Protein AF-A0A1W9ZAH0-F1 (afdb_monomer_lite)

Foldseek 3Di:
DDDPPPPVVVVVVVVVVVVVVVVVVVVVVVVVVVVVVVVVVQCVQQVVVCVPPVFGQAFAWAAFAQDPQAWAATGAGHAAYYEWHEIYEGRDEPHATYATYHYHPDYYTYGYYGYHHD

InterPro domains:
  IPR048996 PGRS repeats [PF21526] (59-115)

pLDDT: mean 92.62, std 10.54, range [45.38, 98.44]

Radius of gyration: 23.62 Å; chains: 1; bounding box: 43×59×59 Å

Sequence (118 aa):
MSFVVAVPDVSASAATHLVGLGSSLSAANAGAESANVERALLNAVNAPSVALIGRPMMADGADGATVDGVGQPGGAAGWLYGNGGTGGASTSSGVAGGRGGAAGLIGNGADGNPGKLG

Organism: Mycobacterium angelicum (NCBI:txid470074)

Secondary structure (DSSP, 8-state):
-------HHHHHHHHHHHHHHHHHHHHHHHHHHHHHHHHHHHHHHHHHHHHHHSS-SB-PPPPPPEETTEEPPPPP--SSB-PPPPPPPP-SBTPPPPPPPPP-SBS---PPPP-B--

Structure (mmCIF, N/CA/C/O backbone):
data_AF-A0A1W9ZAH0-F1
#
_entry.id   AF-A0A1W9ZAH0-F1
#
loop_
_atom_site.group_PDB
_atom_site.id
_atom_site.type_symbol
_atom_site.label_atom_id
_atom_site.label_alt_id
_atom_site.label_comp_id
_atom_site.label_asym_id
_atom_site.label_entity_id
_atom_site.label_seq_id
_atom_site.pdbx_PDB_ins_code
_atom_site.Cartn_x
_atom_site.Cartn_y
_atom_site.Cartn_z
_atom_site.occupancy
_atom_site.B_iso_or_equiv
_atom_site.auth_seq_id
_atom_site.auth_comp_id
_atom_site.auth_asym_id
_atom_site.auth_atom_id
_atom_site.pdbx_PDB_model_num
ATOM 1 N N . MET A 1 1 ? 23.358 -41.474 34.611 1.00 45.38 1 MET A N 1
ATOM 2 C CA . MET A 1 1 ? 22.114 -40.893 35.154 1.00 45.38 1 MET A CA 1
ATOM 3 C C . MET A 1 1 ? 22.353 -39.394 35.323 1.00 45.38 1 MET A C 1
ATOM 5 O O . MET A 1 1 ? 22.884 -38.986 36.344 1.00 45.38 1 MET A O 1
ATOM 9 N N . SER A 1 2 ? 22.127 -38.598 34.272 1.00 60.84 2 SER A N 1
ATOM 10 C CA . SER A 1 2 ? 22.295 -37.139 34.341 1.00 60.84 2 SER A CA 1
ATOM 11 C C . SER A 1 2 ? 21.104 -36.569 35.103 1.00 60.84 2 SER A C 1
ATOM 13 O O . SER A 1 2 ? 19.960 -36.776 34.700 1.00 60.84 2 SER A O 1
ATOM 15 N N . PHE A 1 3 ? 21.359 -35.938 36.243 1.00 51.94 3 PHE A N 1
ATOM 16 C CA . PHE A 1 3 ? 20.334 -35.193 36.950 1.00 51.94 3 PHE A CA 1
ATOM 17 C C . PHE A 1 3 ? 20.117 -33.887 36.181 1.00 51.94 3 PHE A C 1
ATOM 19 O O . PHE A 1 3 ? 20.977 -33.012 36.143 1.00 51.94 3 PHE A O 1
ATOM 26 N N . VAL A 1 4 ? 18.964 -33.758 35.532 1.00 51.12 4 VAL A N 1
ATOM 27 C CA . VAL A 1 4 ? 18.474 -32.461 35.068 1.00 51.12 4 VAL A CA 1
ATOM 28 C C . VAL A 1 4 ? 18.063 -31.688 36.320 1.00 51.12 4 VAL A C 1
ATOM 30 O O . VAL A 1 4 ? 16.913 -31.731 36.745 1.00 51.12 4 VAL A O 1
ATOM 33 N N . VAL A 1 5 ? 19.020 -31.022 36.965 1.00 55.78 5 VAL A N 1
ATOM 34 C CA . VAL A 1 5 ? 18.698 -29.917 37.868 1.00 55.78 5 VAL A CA 1
ATOM 35 C C . VAL A 1 5 ? 18.304 -28.772 36.948 1.00 55.78 5 VAL A C 1
ATOM 37 O O . VAL A 1 5 ? 19.158 -28.122 36.349 1.00 55.78 5 VAL A O 1
ATOM 40 N N . ALA A 1 6 ? 17.000 -28.560 36.777 1.00 57.84 6 ALA A N 1
ATOM 41 C CA . ALA A 1 6 ? 16.515 -27.272 36.316 1.00 57.84 6 ALA A CA 1
ATOM 42 C C . ALA A 1 6 ? 16.986 -26.248 37.355 1.00 57.84 6 ALA A C 1
ATOM 44 O O . ALA A 1 6 ? 16.442 -26.184 38.456 1.00 57.84 6 ALA A O 1
ATOM 45 N N . VAL A 1 7 ? 18.065 -25.525 37.048 1.00 64.94 7 VAL A N 1
ATOM 46 C CA . VAL A 1 7 ? 18.531 -24.431 37.898 1.00 64.94 7 VAL A CA 1
ATOM 47 C C . VAL A 1 7 ? 17.367 -23.430 37.971 1.00 64.94 7 VAL A C 1
ATOM 49 O O . VAL A 1 7 ? 16.894 -23.010 36.911 1.00 64.94 7 VAL A O 1
ATOM 52 N N . PRO A 1 8 ? 16.862 -23.075 39.168 1.00 70.38 8 PRO A N 1
ATOM 53 C CA . PRO A 1 8 ? 15.711 -22.180 39.337 1.00 70.38 8 PRO A CA 1
ATOM 54 C C . PRO A 1 8 ? 15.835 -20.852 38.572 1.00 70.38 8 PRO A C 1
ATOM 56 O O . PRO A 1 8 ? 14.840 -20.262 38.162 1.00 70.38 8 PRO A O 1
ATOM 59 N N . ASP A 1 9 ? 17.062 -20.404 38.317 1.00 70.50 9 ASP A N 1
ATOM 60 C CA . ASP A 1 9 ? 17.343 -19.177 37.572 1.00 70.50 9 ASP A CA 1
ATOM 61 C C . ASP A 1 9 ? 16.946 -19.271 36.088 1.00 70.50 9 ASP A C 1
ATOM 63 O O . ASP A 1 9 ? 16.522 -18.280 35.493 1.00 70.50 9 ASP A O 1
ATOM 67 N N . VAL A 1 10 ? 17.012 -20.465 35.482 1.00 80.19 10 VAL A N 1
ATOM 68 C CA . VAL A 1 10 ? 16.622 -20.678 34.077 1.00 80.19 10 VAL A CA 1
ATOM 69 C C . VAL A 1 10 ? 15.101 -20.639 33.924 1.00 80.19 10 VAL A C 1
ATOM 71 O O . VAL A 1 10 ? 14.604 -20.079 32.947 1.00 80.19 10 VAL A O 1
ATOM 74 N N . SER A 1 11 ? 14.341 -21.163 34.893 1.00 82.62 11 SER A N 1
ATOM 75 C CA . SER A 1 11 ? 12.875 -21.056 34.877 1.00 82.62 11 SER A CA 1
ATOM 76 C C . SER A 1 11 ? 12.404 -19.630 35.174 1.00 82.62 11 SER A C 1
ATOM 78 O O . SER A 1 11 ? 11.468 -19.159 34.529 1.00 82.62 11 SER A O 1
ATOM 80 N N . ALA A 1 12 ? 13.084 -18.907 36.069 1.00 84.94 12 ALA A N 1
ATOM 81 C CA . ALA A 1 12 ? 12.804 -17.497 36.345 1.00 84.94 12 ALA A CA 1
ATOM 82 C C . ALA A 1 12 ? 13.132 -16.580 35.147 1.00 84.94 12 ALA A C 1
ATOM 84 O O . ALA A 1 12 ? 12.335 -15.704 34.795 1.00 84.94 12 ALA A O 1
ATOM 85 N N . SER A 1 13 ? 14.265 -16.803 34.470 1.00 92.12 13 SER A N 1
ATOM 86 C CA . SER A 1 13 ? 14.636 -16.078 33.244 1.00 92.12 13 SER A CA 1
ATOM 87 C C . SER A 1 13 ? 13.668 -16.377 32.098 1.00 92.12 13 SER A C 1
ATOM 89 O O . SER A 1 13 ? 13.176 -15.445 31.460 1.00 92.12 13 SER A O 1
ATOM 91 N N . ALA A 1 14 ? 13.309 -17.649 31.887 1.00 90.56 14 ALA A N 1
ATOM 92 C CA . ALA A 1 14 ? 12.325 -18.038 30.879 1.00 90.56 14 ALA A CA 1
ATOM 93 C C . ALA A 1 14 ? 10.943 -17.418 31.147 1.00 90.56 14 ALA A C 1
ATOM 95 O O . ALA A 1 14 ? 10.313 -16.907 30.220 1.00 90.56 14 ALA A O 1
ATOM 96 N N . ALA A 1 15 ? 10.490 -17.396 32.406 1.00 92.19 15 ALA A N 1
ATOM 97 C CA . ALA A 1 15 ? 9.245 -16.734 32.794 1.00 92.19 15 ALA A CA 1
ATOM 98 C C . ALA A 1 15 ? 9.293 -15.222 32.521 1.00 92.19 15 ALA A C 1
ATOM 100 O O . ALA A 1 15 ? 8.357 -14.666 31.949 1.00 92.19 15 ALA A O 1
ATOM 101 N N . THR A 1 16 ? 10.409 -14.566 32.851 1.00 94.94 16 THR A N 1
ATOM 102 C CA . THR A 1 16 ? 10.616 -13.133 32.580 1.00 94.94 16 THR A CA 1
ATOM 103 C C . THR A 1 16 ? 10.606 -12.839 31.076 1.00 94.94 16 THR A C 1
ATOM 105 O O . THR A 1 16 ? 9.983 -11.872 30.639 1.00 94.94 16 THR A O 1
ATOM 108 N N . HIS A 1 17 ? 11.230 -13.694 30.259 1.00 95.44 17 HIS A N 1
ATOM 109 C CA . HIS A 1 17 ? 11.205 -13.567 28.800 1.00 95.44 17 HIS A CA 1
ATOM 110 C C . HIS A 1 17 ? 9.791 -13.738 28.241 1.00 95.44 17 HIS A C 1
ATOM 112 O O . HIS A 1 17 ? 9.378 -12.952 27.392 1.00 95.44 17 HIS A O 1
ATOM 118 N N . LEU A 1 18 ? 9.024 -14.715 28.735 1.00 95.31 18 LEU A N 1
ATOM 119 C CA . LEU A 1 18 ? 7.637 -14.922 28.315 1.00 95.31 18 LEU A CA 1
ATOM 120 C C . LEU A 1 18 ? 6.761 -13.709 28.655 1.00 95.31 18 LEU A C 1
ATOM 122 O O . LEU A 1 18 ? 5.982 -13.268 27.812 1.00 95.31 18 LEU A O 1
ATOM 126 N N . VAL A 1 19 ? 6.927 -13.123 29.844 1.00 96.50 19 VAL A N 1
ATOM 127 C CA . VAL A 1 19 ? 6.245 -11.875 30.233 1.00 96.50 19 VAL A CA 1
ATOM 128 C C . VAL A 1 19 ? 6.640 -10.711 29.313 1.00 96.50 19 VAL A C 1
ATOM 130 O O . VAL A 1 19 ? 5.774 -9.939 28.892 1.00 96.50 19 VAL A O 1
ATOM 133 N N . GLY A 1 20 ? 7.920 -10.606 28.942 1.00 97.06 20 GLY A N 1
ATOM 134 C CA . GLY A 1 20 ? 8.403 -9.612 27.979 1.00 97.06 20 GLY A CA 1
ATOM 135 C C . GLY A 1 20 ? 7.784 -9.773 26.586 1.00 97.06 20 GLY A C 1
ATOM 136 O O . GLY A 1 20 ? 7.304 -8.795 26.013 1.00 97.06 20 GLY A O 1
ATOM 137 N N . LEU A 1 21 ? 7.719 -11.006 26.071 1.00 97.00 21 LEU A N 1
ATOM 138 C CA . LEU A 1 21 ? 7.071 -11.325 24.792 1.00 97.00 21 LEU A CA 1
ATOM 139 C C . LEU A 1 21 ? 5.559 -11.061 24.823 1.00 97.00 21 LEU A C 1
ATOM 141 O O . LEU A 1 21 ? 5.001 -10.530 23.867 1.00 97.00 21 LEU A O 1
ATOM 145 N N . GLY A 1 22 ? 4.886 -11.400 25.925 1.00 96.50 22 GLY A N 1
ATOM 146 C CA . GLY A 1 22 ? 3.461 -11.110 26.096 1.00 96.50 22 GLY A CA 1
ATOM 147 C C . GLY A 1 22 ? 3.174 -9.607 26.089 1.00 96.50 22 GLY A C 1
ATOM 148 O O . GLY A 1 22 ? 2.206 -9.158 25.477 1.00 96.50 22 GLY A O 1
ATOM 149 N N . SER A 1 23 ? 4.053 -8.819 26.711 1.00 96.75 23 SER A N 1
ATOM 150 C CA . SER A 1 23 ? 3.933 -7.358 26.749 1.00 96.75 23 SER A CA 1
ATOM 151 C C . SER A 1 23 ? 4.142 -6.725 25.370 1.00 96.75 23 SER A C 1
ATOM 153 O O . SER A 1 23 ? 3.368 -5.852 24.977 1.00 96.75 23 SER A O 1
ATOM 155 N N . SER A 1 24 ? 5.144 -7.180 24.607 1.00 96.81 24 SER A N 1
ATOM 156 C CA . SER A 1 24 ? 5.390 -6.677 23.248 1.00 96.81 24 SER A CA 1
ATOM 157 C C . SER A 1 24 ? 4.276 -7.063 22.276 1.00 96.81 24 SER A C 1
ATOM 159 O O . SER A 1 24 ? 3.859 -6.228 21.474 1.00 96.81 24 SER A O 1
ATOM 161 N N . LEU A 1 25 ? 3.738 -8.282 22.384 1.00 96.19 25 LEU A N 1
ATOM 162 C CA . LEU A 1 25 ? 2.592 -8.715 21.585 1.00 96.19 25 LEU A CA 1
ATOM 163 C C . LEU A 1 25 ? 1.336 -7.900 21.906 1.00 96.19 25 LEU A C 1
ATOM 165 O O . LEU A 1 25 ? 0.636 -7.480 20.992 1.00 96.19 25 LEU A O 1
ATOM 169 N N . SER A 1 26 ? 1.066 -7.639 23.188 1.00 95.94 26 SER A N 1
ATOM 170 C CA . SER A 1 26 ? -0.060 -6.795 23.603 1.00 95.94 26 SER A CA 1
ATOM 171 C C . SER A 1 26 ? 0.040 -5.388 23.002 1.00 95.94 26 SER A C 1
ATOM 173 O O . SER A 1 26 ? -0.920 -4.892 22.413 1.00 95.94 26 SER A O 1
ATOM 175 N N . ALA A 1 27 ? 1.228 -4.776 23.056 1.00 95.44 27 ALA A N 1
ATOM 176 C CA . ALA A 1 27 ? 1.471 -3.469 22.448 1.00 95.44 27 ALA A CA 1
ATOM 177 C C . ALA A 1 27 ? 1.319 -3.491 20.915 1.00 95.44 27 ALA A C 1
ATOM 179 O O . ALA A 1 27 ? 0.708 -2.588 20.343 1.00 95.44 27 ALA A O 1
ATOM 180 N N . ALA A 1 28 ? 1.833 -4.531 20.249 1.00 94.81 28 ALA A N 1
ATOM 181 C CA . ALA A 1 28 ? 1.687 -4.702 18.805 1.00 94.81 28 ALA A CA 1
ATOM 182 C C . ALA A 1 28 ? 0.215 -4.873 18.396 1.00 94.81 28 ALA A C 1
ATOM 184 O O . ALA A 1 28 ? -0.226 -4.252 17.430 1.00 94.81 28 ALA A O 1
ATOM 185 N N . ASN A 1 29 ? -0.556 -5.654 19.157 1.00 94.75 29 ASN A N 1
ATOM 186 C CA . ASN A 1 29 ? -1.986 -5.833 18.926 1.00 94.75 29 ASN A CA 1
ATOM 187 C C . ASN A 1 29 ? -2.754 -4.523 19.114 1.00 94.75 29 ASN A C 1
ATOM 189 O O . ASN A 1 29 ? -3.536 -4.169 18.239 1.00 94.75 29 ASN A O 1
ATOM 193 N N . ALA A 1 30 ? -2.493 -3.769 20.185 1.00 93.50 30 ALA A N 1
ATOM 194 C CA . ALA A 1 30 ? -3.124 -2.464 20.394 1.00 93.50 30 ALA A CA 1
ATOM 195 C C . ALA A 1 30 ? -2.819 -1.487 19.241 1.00 93.50 30 ALA A C 1
ATOM 197 O O . ALA A 1 30 ? -3.707 -0.780 18.761 1.00 93.50 30 ALA A O 1
ATOM 198 N N . GLY A 1 31 ? -1.578 -1.486 18.738 1.00 92.25 31 GLY A N 1
ATOM 199 C CA . GLY A 1 31 ? -1.205 -0.714 17.550 1.00 92.25 31 GLY A CA 1
ATOM 200 C C . GLY A 1 31 ? -1.950 -1.163 16.288 1.00 92.25 31 GLY A C 1
ATOM 201 O O . GLY A 1 31 ? -2.445 -0.328 15.529 1.00 92.25 31 GLY A O 1
ATOM 202 N N . ALA A 1 32 ? -2.086 -2.475 16.079 1.00 92.44 32 ALA A N 1
ATOM 203 C CA . ALA A 1 32 ? -2.838 -3.031 14.957 1.00 92.44 32 ALA A CA 1
ATOM 204 C C . ALA A 1 32 ? -4.336 -2.690 15.029 1.00 92.44 32 ALA A C 1
ATOM 206 O O . ALA A 1 32 ? -4.948 -2.403 14.001 1.00 92.44 32 ALA A O 1
ATOM 207 N N . GLU A 1 33 ? -4.927 -2.677 16.225 1.00 94.50 33 GLU A N 1
ATOM 208 C CA . GLU A 1 33 ? -6.317 -2.260 16.429 1.00 94.50 33 GLU A CA 1
ATOM 209 C C . GLU A 1 33 ? -6.527 -0.787 16.071 1.00 94.50 33 GLU A C 1
ATOM 211 O O . GLU A 1 33 ? -7.460 -0.483 15.326 1.00 94.50 33 GLU A O 1
ATOM 216 N N . SER A 1 34 ? -5.635 0.114 16.504 1.00 92.38 34 SER A N 1
ATOM 217 C CA . SER A 1 34 ? -5.697 1.534 16.115 1.00 92.38 34 SER A CA 1
ATOM 218 C C . SER A 1 34 ? -5.639 1.698 14.596 1.00 92.38 34 SER A C 1
ATOM 220 O O . SER A 1 34 ? -6.519 2.322 14.000 1.00 92.38 34 SER A O 1
ATOM 222 N N . ALA A 1 35 ? -4.667 1.048 13.949 1.00 91.62 35 ALA A N 1
ATOM 223 C CA . ALA A 1 35 ? -4.525 1.092 12.497 1.00 91.62 35 ALA A CA 1
ATOM 224 C C . ALA A 1 35 ? -5.764 0.527 11.777 1.00 91.62 35 ALA A C 1
ATOM 226 O O . ALA A 1 35 ? -6.190 1.051 10.746 1.00 91.62 35 ALA A O 1
ATOM 227 N N . ASN A 1 36 ? -6.382 -0.525 12.318 1.00 92.88 36 ASN A N 1
ATOM 228 C CA . ASN A 1 36 ? -7.607 -1.090 11.759 1.00 92.88 36 ASN A CA 1
ATOM 229 C C . ASN A 1 36 ? -8.797 -0.132 11.885 1.00 92.88 36 ASN A C 1
ATOM 231 O O . ASN A 1 36 ? -9.567 -0.013 10.931 1.00 92.88 36 ASN A O 1
ATOM 235 N N . VAL A 1 37 ? -8.942 0.571 13.014 1.00 93.81 37 VAL A N 1
ATOM 236 C CA . VAL A 1 37 ? -9.996 1.582 13.209 1.00 93.81 37 VAL A CA 1
ATOM 237 C C . VAL A 1 37 ? -9.818 2.748 12.236 1.00 93.81 37 VAL A C 1
ATOM 239 O O . VAL A 1 37 ? -10.778 3.146 11.576 1.00 93.81 37 VAL A O 1
ATOM 242 N N . GLU A 1 38 ? -8.595 3.252 12.079 1.00 92.88 38 GLU A N 1
ATOM 243 C CA . GLU A 1 38 ? -8.277 4.323 11.126 1.00 92.88 38 GLU A CA 1
ATOM 244 C C . GLU A 1 38 ? -8.617 3.913 9.687 1.00 92.88 38 GLU A C 1
ATOM 246 O O . GLU A 1 38 ? -9.303 4.644 8.965 1.00 92.88 38 GLU A O 1
ATOM 251 N N . ARG A 1 39 ? -8.223 2.699 9.283 1.00 92.44 39 ARG A N 1
ATOM 252 C CA . ARG A 1 39 ? -8.561 2.148 7.962 1.00 92.44 39 ARG A CA 1
ATOM 253 C C . ARG A 1 39 ? -10.062 1.952 7.787 1.00 92.44 39 ARG A C 1
ATOM 255 O O . ARG A 1 39 ? -10.579 2.233 6.709 1.00 92.44 39 ARG A O 1
ATOM 262 N N . ALA A 1 40 ? -10.773 1.492 8.815 1.00 94.06 40 ALA A N 1
ATOM 263 C CA . ALA A 1 40 ? -12.223 1.326 8.762 1.00 94.06 40 ALA A CA 1
ATOM 264 C C . ALA A 1 40 ? -12.935 2.670 8.558 1.00 94.06 40 ALA A C 1
ATOM 266 O O . ALA A 1 40 ? -13.840 2.761 7.727 1.00 94.06 40 ALA A O 1
ATOM 267 N N . LEU A 1 41 ? -12.489 3.723 9.250 1.00 94.38 41 LEU A N 1
ATOM 268 C CA . LEU A 1 41 ? -13.027 5.070 9.078 1.00 94.38 41 LEU A CA 1
ATOM 269 C C . LEU A 1 41 ? -12.736 5.619 7.676 1.00 94.38 41 LEU A C 1
ATOM 271 O O . LEU A 1 41 ? -13.652 6.089 7.003 1.00 94.38 41 LEU A O 1
ATOM 275 N N . LEU A 1 42 ? -11.494 5.512 7.196 1.00 94.69 42 LEU A N 1
ATOM 276 C CA . LEU A 1 42 ? -11.136 5.926 5.834 1.00 94.69 42 LEU A CA 1
ATOM 277 C C . LEU A 1 42 ? -11.942 5.163 4.777 1.00 94.69 42 LEU A C 1
ATOM 279 O O . LEU A 1 42 ? -12.419 5.763 3.813 1.00 94.69 42 LEU A O 1
ATOM 283 N N . ASN A 1 43 ? -12.150 3.860 4.968 1.00 94.06 43 ASN A N 1
ATOM 284 C CA . ASN A 1 43 ? -12.997 3.054 4.094 1.00 94.06 43 ASN A CA 1
ATOM 285 C C . ASN A 1 43 ? -14.448 3.534 4.123 1.00 94.06 43 ASN A C 1
ATOM 287 O O . ASN A 1 43 ? -15.054 3.642 3.063 1.00 94.06 43 ASN A O 1
ATOM 291 N N . ALA A 1 44 ? -14.998 3.868 5.292 1.00 95.31 44 ALA A N 1
ATOM 292 C CA . ALA A 1 44 ? -16.359 4.390 5.405 1.00 95.31 44 ALA A CA 1
ATOM 293 C C . ALA A 1 44 ? -16.525 5.728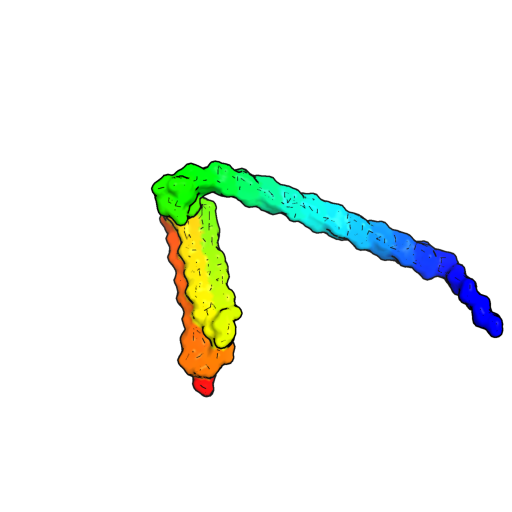 4.667 1.00 95.31 44 ALA A C 1
ATOM 295 O O . ALA A 1 44 ? -17.516 5.915 3.962 1.00 95.31 44 ALA A O 1
ATOM 296 N N . VAL A 1 45 ? -15.540 6.631 4.762 1.00 95.62 45 VAL A N 1
ATOM 297 C CA . VAL A 1 45 ? -15.576 7.909 4.032 1.00 95.62 45 VAL A CA 1
ATOM 298 C C . VAL A 1 45 ? -15.401 7.705 2.525 1.00 95.62 45 VAL A C 1
ATOM 300 O O . VAL A 1 45 ? -16.060 8.369 1.727 1.00 95.62 45 VAL A O 1
ATOM 303 N N . ASN A 1 46 ? -14.544 6.771 2.109 1.00 97.00 46 ASN A N 1
ATOM 304 C CA . ASN A 1 46 ? -14.301 6.499 0.694 1.00 97.00 46 ASN A CA 1
ATOM 305 C C . ASN A 1 46 ? -15.369 5.616 0.040 1.00 97.00 46 ASN A C 1
ATOM 307 O O . ASN A 1 46 ? -15.515 5.682 -1.182 1.00 97.00 46 ASN A O 1
ATOM 311 N N . ALA A 1 47 ? -16.119 4.815 0.801 1.00 96.56 47 ALA A N 1
ATOM 312 C CA . ALA A 1 47 ? -17.061 3.829 0.270 1.00 96.56 47 ALA A CA 1
ATOM 313 C C . ALA A 1 47 ? -18.053 4.412 -0.753 1.00 96.56 47 ALA A C 1
ATOM 315 O O . ALA A 1 47 ? -18.189 3.814 -1.821 1.00 96.56 47 ALA A O 1
ATOM 316 N N . PRO A 1 48 ? -18.673 5.591 -0.533 1.00 95.75 48 PRO A N 1
ATOM 317 C CA . PRO A 1 48 ? -19.547 6.199 -1.535 1.00 95.75 48 PRO A CA 1
ATOM 318 C C . PRO A 1 48 ? -18.816 6.522 -2.843 1.00 95.75 48 PRO A C 1
ATOM 320 O O . PRO A 1 48 ? -19.331 6.255 -3.924 1.00 95.75 48 PRO A O 1
ATOM 323 N N . SER A 1 49 ? -17.595 7.062 -2.762 1.00 96.00 49 SER A N 1
ATOM 324 C CA . SER A 1 49 ? -16.798 7.400 -3.949 1.00 96.00 49 SER A CA 1
ATOM 325 C C . SER A 1 49 ? -16.319 6.162 -4.706 1.00 96.00 49 SER A C 1
ATOM 327 O O . SER A 1 49 ? -16.402 6.114 -5.929 1.00 96.00 49 SER A O 1
ATOM 329 N N . VAL A 1 50 ? -15.909 5.110 -3.996 1.00 95.75 50 VAL A N 1
ATOM 330 C CA . VAL A 1 50 ? -15.546 3.837 -4.627 1.00 95.75 50 VAL A CA 1
ATOM 331 C C . VAL A 1 50 ? -16.765 3.223 -5.315 1.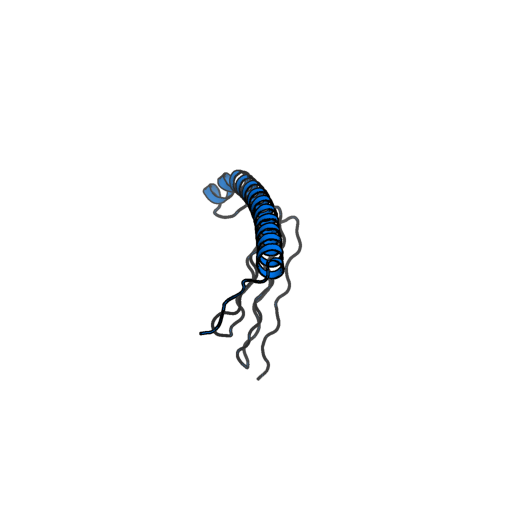00 95.75 50 VAL A C 1
ATOM 333 O O . VAL A 1 50 ? -16.651 2.773 -6.451 1.00 95.75 50 VAL A O 1
ATOM 336 N N . ALA A 1 51 ? -17.938 3.272 -4.679 1.00 96.50 51 ALA A N 1
ATOM 337 C CA . ALA A 1 51 ? -19.174 2.751 -5.255 1.00 96.50 51 ALA A CA 1
ATOM 338 C C . ALA A 1 51 ? -19.655 3.546 -6.481 1.00 96.50 51 ALA A C 1
ATOM 340 O O . ALA A 1 51 ? -20.169 2.951 -7.424 1.00 96.50 51 ALA A O 1
ATOM 341 N N . LEU A 1 52 ? -19.501 4.875 -6.479 1.00 96.06 52 LEU A N 1
ATOM 342 C CA . LEU A 1 52 ? -20.055 5.737 -7.527 1.00 96.06 52 LEU A CA 1
ATOM 343 C C . LEU A 1 52 ? -19.097 5.971 -8.702 1.00 96.06 52 LEU A C 1
ATOM 345 O O . LEU A 1 52 ? -19.539 6.037 -9.845 1.00 96.06 52 LEU A O 1
ATOM 349 N N . ILE A 1 53 ? -17.797 6.120 -8.430 1.00 95.06 53 ILE A N 1
ATOM 350 C CA . ILE A 1 53 ? -16.787 6.514 -9.429 1.00 95.06 53 ILE A CA 1
ATOM 351 C C . ILE A 1 53 ? -15.562 5.585 -9.462 1.00 95.06 53 ILE A C 1
ATOM 353 O O . ILE A 1 53 ? -14.575 5.891 -10.127 1.00 95.06 53 ILE A O 1
ATOM 357 N N . GLY A 1 54 ? -15.603 4.452 -8.750 1.00 94.12 54 GLY A N 1
ATOM 358 C CA . GLY A 1 54 ? -14.605 3.379 -8.852 1.00 94.12 54 GLY A CA 1
ATOM 359 C C . GLY A 1 54 ? -13.242 3.681 -8.228 1.00 94.12 54 GLY A C 1
ATOM 360 O O . GLY A 1 54 ? -12.302 2.913 -8.421 1.00 94.12 54 GLY A O 1
ATOM 361 N N . ARG A 1 55 ? -13.098 4.793 -7.501 1.00 95.12 55 ARG A N 1
ATOM 362 C CA . ARG A 1 55 ? -11.812 5.223 -6.943 1.00 95.12 55 ARG A CA 1
ATOM 363 C C . ARG A 1 55 ? -12.017 6.083 -5.690 1.00 95.12 55 ARG A C 1
ATOM 365 O O . ARG A 1 55 ? -12.921 6.922 -5.686 1.00 95.12 55 ARG A O 1
ATOM 372 N N . PRO A 1 56 ? -11.202 5.890 -4.636 1.00 96.19 56 PRO A N 1
ATOM 373 C CA . PRO A 1 56 ? -11.330 6.641 -3.391 1.00 96.19 56 PRO A CA 1
ATOM 374 C C . PRO A 1 56 ? -11.090 8.144 -3.587 1.00 96.19 56 PRO A C 1
ATOM 376 O O . PRO A 1 56 ? -10.299 8.572 -4.432 1.00 96.19 56 PRO A O 1
ATOM 379 N N . MET A 1 57 ? -11.750 8.957 -2.764 1.00 95.75 57 MET A N 1
ATOM 380 C CA . MET A 1 57 ? -11.467 10.390 -2.643 1.00 95.75 57 MET A CA 1
ATOM 381 C C . MET A 1 57 ? -10.129 10.640 -1.948 1.00 95.75 57 MET A C 1
ATOM 383 O O . MET A 1 57 ? -9.373 11.511 -2.375 1.00 95.75 57 MET A O 1
ATOM 387 N N . MET A 1 58 ? -9.847 9.874 -0.895 1.00 96.50 58 MET A N 1
ATOM 388 C CA . MET A 1 58 ? -8.678 10.036 -0.036 1.00 96.50 58 MET A CA 1
ATOM 389 C C . MET A 1 58 ? -7.939 8.710 0.076 1.00 96.50 58 MET A C 1
ATOM 391 O O . MET A 1 58 ? -8.439 7.777 0.700 1.00 96.50 58 MET A O 1
ATOM 395 N N . ALA A 1 59 ? -6.771 8.611 -0.539 1.00 96.31 59 ALA A N 1
ATOM 396 C CA . ALA A 1 59 ? -5.904 7.446 -0.421 1.00 96.31 59 ALA A CA 1
ATOM 397 C C . ALA A 1 59 ? -4.536 7.780 -1.002 1.00 96.31 59 ALA A C 1
ATOM 399 O O . ALA A 1 59 ? -4.468 8.428 -2.043 1.00 96.31 59 ALA A O 1
ATOM 400 N N . ASP A 1 60 ? -3.470 7.279 -0.398 1.00 97.19 60 ASP A N 1
ATOM 401 C CA . ASP A 1 60 ? -2.179 7.246 -1.076 1.00 97.19 60 ASP A CA 1
ATOM 402 C C . ASP A 1 60 ? -2.172 6.146 -2.147 1.00 97.19 60 ASP A C 1
ATOM 404 O O . ASP A 1 60 ? -2.892 5.144 -2.063 1.00 97.19 60 ASP A O 1
ATOM 408 N N . GLY A 1 61 ? -1.369 6.356 -3.182 1.00 97.12 61 GLY A N 1
ATOM 409 C CA . GLY A 1 61 ? -1.096 5.365 -4.203 1.00 97.12 61 GLY A CA 1
ATOM 410 C C . GLY A 1 61 ? -0.224 4.247 -3.642 1.00 97.12 61 GLY A C 1
ATOM 411 O O . GLY A 1 61 ? 0.711 4.493 -2.887 1.00 97.12 61 GLY A O 1
ATOM 412 N N . ALA A 1 62 ? -0.523 3.005 -4.013 1.00 97.44 62 ALA A N 1
ATOM 413 C CA . ALA A 1 62 ? 0.287 1.863 -3.603 1.00 97.44 62 ALA A CA 1
ATOM 414 C C . ALA A 1 62 ? 1.655 1.884 -4.298 1.00 97.44 62 ALA A C 1
ATOM 416 O O . ALA A 1 62 ? 1.722 2.108 -5.505 1.00 97.44 62 ALA A O 1
ATOM 417 N N . ASP A 1 63 ? 2.732 1.598 -3.574 1.00 98.06 63 ASP A N 1
ATOM 418 C CA . ASP A 1 63 ? 4.052 1.453 -4.186 1.00 98.06 63 ASP A CA 1
ATOM 419 C C . ASP A 1 63 ? 4.088 0.279 -5.176 1.00 98.06 63 ASP A C 1
ATOM 421 O O . ASP A 1 63 ? 3.499 -0.786 -4.962 1.00 98.06 63 ASP A O 1
ATOM 425 N N . GLY A 1 64 ? 4.802 0.481 -6.277 1.00 97.56 64 GLY A N 1
ATOM 426 C CA . GLY A 1 64 ? 5.077 -0.538 -7.270 1.00 97.56 64 GLY A CA 1
ATOM 427 C C . GLY A 1 64 ? 6.052 -1.574 -6.718 1.00 97.56 64 GLY A C 1
ATOM 428 O O . GLY A 1 64 ? 7.085 -1.243 -6.139 1.00 97.56 64 GLY A O 1
ATOM 429 N N . ALA A 1 65 ? 5.748 -2.851 -6.927 1.00 97.31 65 ALA A N 1
ATOM 430 C CA . ALA A 1 65 ? 6.633 -3.950 -6.557 1.00 97.31 65 ALA A CA 1
ATOM 431 C C . ALA A 1 65 ? 7.565 -4.341 -7.713 1.00 97.31 65 ALA A C 1
ATOM 433 O O . ALA A 1 65 ? 7.315 -4.021 -8.874 1.00 97.31 65 ALA A O 1
ATOM 434 N N . THR A 1 66 ? 8.617 -5.098 -7.418 1.00 97.50 66 THR A N 1
ATOM 435 C CA . THR A 1 66 ? 9.347 -5.859 -8.439 1.00 97.50 66 THR A CA 1
ATOM 436 C C . THR A 1 66 ? 8.669 -7.215 -8.614 1.00 97.50 66 THR A C 1
ATOM 438 O O . THR A 1 66 ? 8.583 -7.984 -7.660 1.00 97.50 66 THR A O 1
ATOM 441 N N . VAL A 1 67 ? 8.212 -7.529 -9.825 1.00 97.19 67 VAL A N 1
ATOM 442 C CA . VAL A 1 67 ? 7.606 -8.824 -10.177 1.00 97.19 67 VAL A CA 1
ATOM 443 C C . VAL A 1 67 ? 8.429 -9.427 -11.309 1.00 97.19 67 VAL A C 1
ATOM 445 O O . VAL A 1 67 ? 8.639 -8.771 -12.326 1.00 97.19 67 VAL A O 1
ATOM 448 N N . ASP A 1 68 ? 8.955 -10.635 -11.098 1.00 95.88 68 ASP A N 1
ATOM 449 C CA . ASP A 1 68 ? 9.822 -11.351 -12.053 1.00 95.88 68 ASP A CA 1
ATOM 450 C C . ASP A 1 68 ? 11.005 -10.509 -12.566 1.00 95.88 68 ASP A C 1
ATOM 452 O O . ASP A 1 68 ? 11.402 -10.538 -13.730 1.00 95.88 68 ASP A O 1
ATOM 456 N N . GLY A 1 69 ? 11.567 -9.704 -11.664 1.00 95.06 69 GLY A N 1
ATOM 457 C CA . GLY A 1 69 ? 12.679 -8.799 -11.941 1.00 95.06 69 GLY A CA 1
ATOM 458 C C . GLY A 1 69 ? 12.323 -7.533 -12.722 1.00 95.06 69 GLY A C 1
ATOM 459 O O . GLY A 1 69 ? 13.216 -6.745 -13.039 1.00 95.06 69 GLY A O 1
ATOM 460 N N . VAL A 1 70 ? 11.038 -7.290 -12.978 1.00 97.38 70 VAL A N 1
ATOM 461 C CA . VAL A 1 70 ? 10.521 -6.071 -13.607 1.00 97.38 70 VAL A CA 1
ATOM 462 C C . VAL A 1 70 ? 9.823 -5.201 -12.562 1.00 97.38 70 VAL A C 1
ATOM 464 O O . VAL A 1 70 ? 8.925 -5.649 -11.848 1.00 97.38 70 VAL A O 1
ATOM 467 N N . GLY A 1 71 ? 10.235 -3.942 -12.472 1.00 97.75 71 GLY A N 1
ATOM 468 C CA . GLY A 1 71 ? 9.629 -2.924 -11.629 1.00 97.75 71 GLY A CA 1
ATOM 469 C C . GLY A 1 71 ? 8.262 -2.508 -12.157 1.00 97.75 71 GLY A C 1
ATOM 470 O O . GLY A 1 71 ? 8.141 -2.004 -13.274 1.00 97.75 71 GLY A O 1
ATOM 471 N N . GLN A 1 72 ? 7.229 -2.710 -11.348 1.00 98.12 72 GLN A N 1
ATOM 472 C CA . GLN A 1 72 ? 5.858 -2.330 -11.666 1.00 98.12 72 GLN A CA 1
ATOM 473 C C . GLN A 1 72 ? 5.627 -0.841 -11.399 1.00 98.12 72 GLN A C 1
ATOM 475 O O . GLN A 1 72 ? 6.284 -0.264 -10.533 1.00 98.12 72 GLN A O 1
ATOM 480 N N . PRO A 1 73 ? 4.715 -0.182 -12.126 1.00 97.88 73 PRO A N 1
ATOM 481 C CA . PRO A 1 73 ? 4.372 1.200 -11.832 1.00 97.88 73 PRO A CA 1
ATOM 482 C C . PRO A 1 73 ? 3.749 1.332 -10.437 1.00 97.88 73 PRO A C 1
ATOM 484 O O . PRO A 1 73 ? 3.003 0.457 -9.994 1.00 97.88 73 PRO A O 1
ATOM 487 N N . GLY A 1 74 ? 4.027 2.452 -9.776 1.00 98.12 74 GLY A N 1
ATOM 488 C CA . GLY A 1 74 ? 3.312 2.866 -8.581 1.00 98.12 74 GLY A CA 1
ATOM 489 C C . GLY A 1 74 ? 1.871 3.255 -8.908 1.00 98.12 74 GLY A C 1
ATOM 490 O O . GLY A 1 74 ? 1.567 3.797 -9.976 1.00 98.12 74 GLY A O 1
ATOM 491 N N . GLY A 1 75 ? 0.966 2.951 -7.988 1.00 97.81 75 GLY A N 1
ATOM 492 C CA . GLY A 1 75 ? -0.448 3.270 -8.078 1.00 97.81 75 GLY A CA 1
ATOM 493 C C . GLY A 1 75 ? -0.706 4.771 -7.992 1.00 97.81 75 GLY A C 1
ATOM 494 O O . GLY A 1 75 ? 0.015 5.519 -7.330 1.00 97.81 75 GLY A O 1
ATOM 495 N N . ALA A 1 76 ? -1.772 5.219 -8.652 1.00 97.62 76 ALA A N 1
ATOM 496 C CA . ALA A 1 76 ? -2.278 6.570 -8.455 1.00 97.62 76 ALA A CA 1
ATOM 497 C C . ALA A 1 76 ? -2.946 6.699 -7.080 1.00 97.62 76 ALA A C 1
ATOM 499 O O . ALA A 1 76 ? -3.582 5.759 -6.599 1.00 97.62 76 ALA A O 1
ATOM 500 N N . ALA A 1 77 ? -2.838 7.885 -6.494 1.00 97.50 77 ALA A N 1
ATOM 501 C CA . ALA A 1 77 ? -3.549 8.258 -5.282 1.00 97.50 77 ALA A CA 1
ATOM 502 C C . ALA A 1 77 ? -5.069 8.405 -5.507 1.00 97.50 77 ALA A C 1
ATOM 504 O O . ALA A 1 77 ? -5.590 8.275 -6.623 1.00 97.50 77 ALA A O 1
ATOM 505 N N . GLY A 1 78 ? -5.788 8.748 -4.437 1.00 96.88 78 GLY A N 1
ATOM 506 C CA . GLY A 1 78 ? -7.181 9.181 -4.464 1.00 96.88 78 GLY A CA 1
ATOM 507 C C . GLY A 1 78 ? -7.400 10.423 -5.333 1.00 96.88 78 GLY A C 1
ATOM 508 O O . GLY A 1 78 ? -6.482 10.989 -5.923 1.00 96.88 78 GLY A O 1
ATOM 509 N N . TRP A 1 79 ? -8.654 10.829 -5.502 1.00 95.94 79 TRP A N 1
ATOM 510 C CA . TRP A 1 79 ? -8.973 11.998 -6.331 1.00 95.94 79 TRP A CA 1
ATOM 511 C C . TRP A 1 79 ? -8.577 13.326 -5.682 1.00 95.94 79 TRP A C 1
ATOM 513 O O . TRP A 1 79 ? -8.035 14.200 -6.355 1.00 95.94 79 TRP A O 1
ATOM 523 N N . LEU A 1 80 ? -8.864 13.483 -4.388 1.00 95.44 80 LEU A N 1
ATOM 524 C CA . LEU A 1 80 ? -8.690 14.745 -3.678 1.00 95.44 80 LEU A CA 1
ATOM 525 C C . LEU A 1 80 ? -7.415 14.754 -2.848 1.00 95.44 80 LEU A C 1
ATOM 527 O O . LEU A 1 80 ? -6.623 15.674 -3.002 1.00 95.44 80 LEU A O 1
ATOM 531 N N . TYR A 1 81 ? -7.219 13.753 -1.990 1.00 96.75 81 TYR A N 1
ATOM 532 C CA . TYR A 1 81 ? -6.072 13.706 -1.086 1.00 96.75 81 TYR A CA 1
ATOM 533 C C . TYR A 1 81 ? -5.274 12.418 -1.261 1.00 96.75 81 TYR A C 1
ATOM 535 O O . TYR A 1 81 ? -5.854 11.329 -1.310 1.00 96.75 81 TYR A O 1
ATOM 543 N N . GLY A 1 82 ? -3.954 12.564 -1.305 1.00 97.44 82 GLY A N 1
ATOM 544 C CA . GLY A 1 82 ? -3.003 11.463 -1.239 1.00 97.44 82 GLY A CA 1
ATOM 545 C C . GLY A 1 82 ? -1.824 11.635 -2.186 1.00 97.44 82 GLY A C 1
ATOM 546 O O . GLY A 1 82 ? -1.924 12.262 -3.247 1.00 97.44 82 GLY A O 1
ATOM 547 N N . ASN A 1 83 ? -0.699 11.059 -1.789 1.00 98.25 83 ASN A N 1
ATOM 548 C CA . ASN A 1 83 ? 0.523 11.014 -2.576 1.00 98.25 83 ASN A CA 1
ATOM 549 C C . ASN A 1 83 ? 0.491 9.827 -3.538 1.00 98.25 83 ASN A C 1
ATOM 551 O O . ASN A 1 83 ? -0.121 8.804 -3.244 1.00 98.25 83 ASN A O 1
ATOM 555 N N . GLY A 1 84 ? 1.142 9.947 -4.692 1.00 98.19 84 GLY A N 1
ATOM 556 C CA . GLY A 1 84 ? 1.333 8.803 -5.585 1.00 98.19 84 GLY A CA 1
ATOM 557 C C . GLY A 1 84 ? 2.210 7.724 -4.945 1.00 98.19 84 GLY A C 1
ATOM 558 O O . GLY A 1 84 ? 3.006 8.022 -4.058 1.00 98.19 84 GLY A O 1
ATOM 559 N N . GLY A 1 85 ? 2.086 6.479 -5.406 1.00 98.38 85 GLY A N 1
ATOM 560 C CA . GLY A 1 85 ? 2.992 5.403 -4.995 1.00 98.38 85 GLY A CA 1
ATOM 561 C C . GLY A 1 85 ? 4.301 5.447 -5.777 1.00 98.38 85 GLY A C 1
ATOM 562 O O . GLY A 1 85 ? 4.299 5.744 -6.971 1.00 98.38 85 GLY A O 1
ATOM 563 N N . THR A 1 86 ? 5.427 5.143 -5.146 1.00 98.44 86 THR A N 1
ATOM 564 C CA . THR A 1 86 ? 6.724 5.035 -5.836 1.00 98.44 86 THR A CA 1
ATOM 565 C C . THR A 1 86 ? 6.706 3.902 -6.858 1.00 98.44 86 THR A C 1
ATOM 567 O O . THR A 1 86 ? 5.982 2.923 -6.703 1.00 98.44 86 THR A O 1
ATOM 570 N N . GLY A 1 87 ? 7.461 4.021 -7.950 1.00 97.88 87 GLY A N 1
ATOM 571 C CA . GLY A 1 87 ? 7.603 2.905 -8.892 1.00 97.88 87 GLY A CA 1
ATOM 572 C C . GLY A 1 87 ? 8.412 1.752 -8.292 1.00 97.88 87 GLY A C 1
ATOM 573 O O . GLY A 1 87 ? 9.216 1.970 -7.402 1.00 97.88 87 GLY A O 1
ATOM 574 N N . GLY A 1 88 ? 8.271 0.524 -8.780 1.00 97.94 88 GLY A N 1
ATOM 575 C CA . GLY A 1 88 ? 9.133 -0.593 -8.379 1.00 97.94 88 GLY A CA 1
ATOM 576 C C . GLY A 1 88 ? 10.501 -0.532 -9.059 1.00 97.94 88 GLY A C 1
ATOM 577 O O . GLY A 1 88 ? 10.610 -0.091 -10.200 1.00 97.94 88 GLY A O 1
ATOM 578 N N . ALA A 1 89 ? 11.565 -0.998 -8.409 1.00 97.31 89 ALA A N 1
ATOM 579 C CA . ALA A 1 89 ? 12.862 -1.148 -9.077 1.00 97.31 89 ALA A CA 1
ATOM 580 C C . ALA A 1 89 ? 12.857 -2.373 -10.012 1.00 97.31 89 ALA A C 1
ATOM 582 O O . ALA A 1 89 ? 12.214 -3.379 -9.709 1.00 97.31 89 ALA A O 1
ATOM 583 N N . SER A 1 90 ? 13.601 -2.332 -11.119 1.00 97.19 90 SER A N 1
ATOM 584 C CA . SER A 1 90 ? 13.850 -3.536 -11.935 1.00 97.19 90 SER A CA 1
ATOM 585 C C . SER A 1 90 ? 15.169 -4.187 -11.536 1.00 97.19 90 SER A C 1
ATOM 587 O O . SER A 1 90 ? 16.163 -3.499 -11.303 1.00 97.19 90 SER A O 1
ATOM 589 N N . THR A 1 91 ? 15.188 -5.520 -11.464 1.00 96.31 91 THR A N 1
ATOM 590 C CA . THR A 1 91 ? 16.399 -6.321 -11.216 1.00 96.31 91 THR A CA 1
ATOM 591 C C . THR A 1 91 ? 16.911 -7.042 -12.470 1.00 96.31 91 THR A C 1
ATOM 593 O O . THR A 1 91 ? 18.084 -7.416 -12.500 1.00 96.31 91 THR A O 1
ATOM 596 N N . SER A 1 92 ? 16.088 -7.163 -13.516 1.00 95.44 92 SER A N 1
ATOM 597 C CA . SER A 1 92 ? 16.455 -7.752 -14.810 1.00 95.44 92 SER A CA 1
ATOM 598 C C . SER A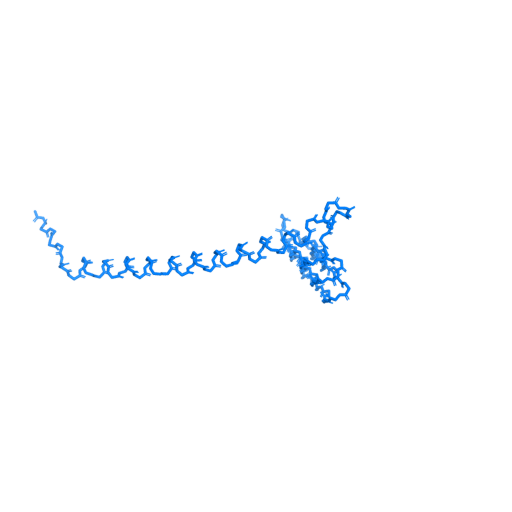 1 92 ? 17.276 -6.793 -15.675 1.00 95.44 92 SER A C 1
ATOM 600 O O . SER A 1 92 ? 16.897 -5.638 -15.870 1.00 95.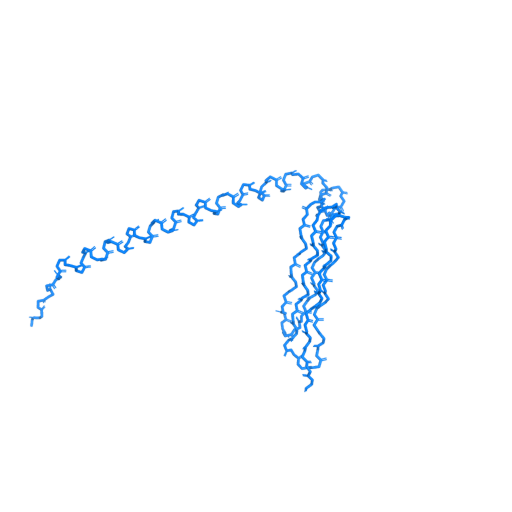44 92 SER A O 1
ATOM 602 N N . SER A 1 93 ? 18.397 -7.288 -16.209 1.00 95.69 93 SER A N 1
ATOM 603 C CA . SER A 1 93 ? 19.324 -6.531 -17.063 1.00 95.69 93 SER A CA 1
ATOM 604 C C . SER A 1 93 ? 18.614 -5.923 -18.282 1.00 95.69 93 SER A C 1
ATOM 606 O O . SER A 1 93 ? 17.786 -6.568 -18.927 1.00 95.69 93 SER A O 1
ATOM 608 N N . GLY A 1 94 ? 18.911 -4.652 -18.565 1.00 93.81 94 GLY A N 1
ATOM 609 C CA . GLY A 1 94 ? 18.324 -3.890 -19.670 1.00 93.81 94 GLY A CA 1
ATOM 610 C C . GLY A 1 94 ? 16.873 -3.444 -19.452 1.00 93.81 94 GLY A C 1
ATOM 611 O O . GLY A 1 94 ? 16.301 -2.805 -20.337 1.00 93.81 94 GLY A O 1
ATOM 612 N N . VAL A 1 95 ? 16.265 -3.745 -18.299 1.00 96.88 95 VAL A N 1
ATOM 613 C CA . VAL A 1 95 ? 14.873 -3.384 -18.002 1.00 96.88 95 VAL A CA 1
ATOM 614 C C . VAL A 1 95 ? 14.823 -2.099 -17.174 1.00 96.88 95 VAL A C 1
ATOM 616 O O . VAL A 1 95 ? 15.424 -1.995 -16.100 1.00 96.88 95 VAL A O 1
ATOM 619 N N . ALA A 1 96 ? 14.079 -1.108 -17.670 1.00 96.06 96 ALA A N 1
ATOM 620 C CA . ALA A 1 96 ? 13.792 0.130 -16.947 1.00 96.06 96 ALA A CA 1
ATOM 621 C C . ALA A 1 96 ? 12.973 -0.148 -15.677 1.00 96.06 96 ALA A C 1
ATOM 623 O O . ALA A 1 96 ? 12.209 -1.109 -15.634 1.00 96.06 96 ALA A O 1
ATOM 624 N N . GLY A 1 97 ? 13.119 0.681 -14.645 1.00 97.00 97 GLY A N 1
ATOM 625 C CA . GLY A 1 97 ? 12.283 0.582 -13.451 1.00 97.00 97 GLY A CA 1
ATOM 626 C C . GLY A 1 97 ? 10.855 1.077 -13.687 1.00 97.00 97 GLY A C 1
ATOM 627 O O . GLY A 1 97 ? 10.534 1.696 -14.708 1.00 97.00 97 GLY A O 1
ATOM 628 N N . GLY A 1 98 ? 9.995 0.790 -12.719 1.00 97.94 98 GLY A N 1
ATOM 629 C CA . GLY A 1 98 ? 8.613 1.232 -12.680 1.00 97.94 98 GLY A CA 1
ATOM 630 C C . GLY A 1 98 ? 8.513 2.747 -12.541 1.00 97.94 98 GLY A C 1
ATOM 631 O O . GLY A 1 98 ? 9.306 3.392 -11.852 1.00 97.94 98 GLY A O 1
ATOM 632 N N . ARG A 1 99 ? 7.507 3.326 -13.196 1.00 98.19 99 ARG A N 1
ATOM 633 C CA . ARG A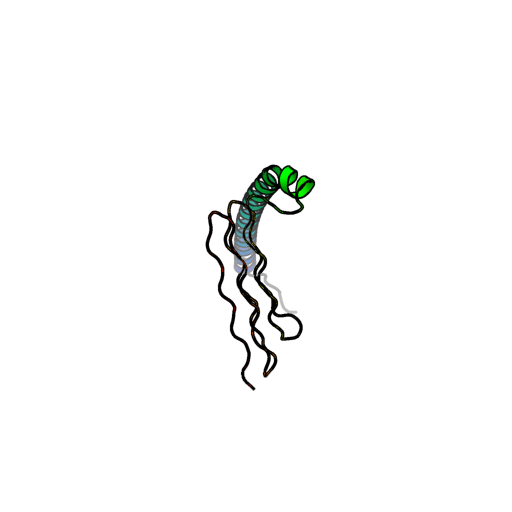 1 99 ? 7.162 4.747 -13.053 1.00 98.19 99 ARG A CA 1
ATOM 634 C C . ARG A 1 99 ? 6.513 4.990 -11.695 1.00 98.19 99 ARG A C 1
ATOM 636 O O . ARG A 1 99 ? 5.790 4.121 -11.218 1.00 98.19 99 ARG A O 1
ATOM 643 N N . GLY A 1 100 ? 6.713 6.165 -11.115 1.00 98.06 100 GLY A N 1
ATOM 644 C CA . GLY A 1 100 ? 5.932 6.586 -9.958 1.00 98.06 100 GLY A CA 1
ATOM 645 C C . GLY A 1 100 ? 4.496 6.962 -10.327 1.00 98.06 100 GLY A C 1
ATOM 646 O O . GLY A 1 100 ? 4.168 7.210 -11.494 1.00 98.06 100 GLY A O 1
ATOM 647 N N . GLY A 1 101 ? 3.635 6.953 -9.319 1.00 98.25 101 GLY A N 1
ATOM 648 C CA . GLY A 1 101 ? 2.212 7.225 -9.408 1.00 98.25 101 GLY A CA 1
ATOM 649 C C . GLY A 1 101 ? 1.881 8.713 -9.327 1.00 98.25 101 GLY A C 1
ATOM 650 O O . GLY A 1 101 ? 2.613 9.522 -8.752 1.00 98.25 101 GLY A O 1
ATOM 651 N N . ALA A 1 102 ? 0.730 9.073 -9.892 1.00 98.00 102 ALA A N 1
ATOM 652 C CA . ALA A 1 102 ? 0.184 10.421 -9.787 1.00 98.00 102 ALA A CA 1
ATOM 653 C C . ALA A 1 102 ? -0.447 10.670 -8.406 1.00 98.00 102 ALA A C 1
ATOM 655 O O . ALA A 1 102 ? -1.057 9.769 -7.826 1.00 98.00 102 ALA A O 1
ATOM 656 N N . ALA A 1 103 ? -0.349 11.909 -7.928 1.00 98.06 103 ALA A N 1
ATOM 657 C CA . ALA A 1 103 ? -1.037 12.379 -6.728 1.00 98.06 103 ALA A CA 1
ATOM 658 C C . ALA A 1 103 ? -2.536 12.621 -6.953 1.00 98.06 103 ALA A C 1
ATOM 660 O O . ALA A 1 103 ? -3.023 12.632 -8.090 1.00 98.06 103 ALA A O 1
ATOM 661 N N . GLY A 1 104 ? -3.245 12.878 -5.851 1.00 97.38 104 GLY A N 1
ATOM 662 C CA . GLY A 1 104 ? -4.542 13.547 -5.874 1.00 97.38 104 GLY A CA 1
ATOM 663 C C . GLY A 1 104 ? -4.397 15.050 -6.123 1.00 97.38 104 GLY A C 1
ATOM 664 O O . GLY A 1 104 ? -3.299 15.558 -6.348 1.00 97.38 104 GLY A O 1
ATOM 665 N N . LEU A 1 105 ? -5.513 15.780 -6.057 1.00 97.25 105 LEU A N 1
ATOM 666 C CA . LEU A 1 105 ? -5.499 17.246 -6.156 1.00 97.25 105 LEU A CA 1
ATOM 667 C C . LEU A 1 105 ? -4.577 17.887 -5.104 1.00 97.25 105 LEU A C 1
ATOM 669 O O . LEU A 1 105 ? -3.885 18.859 -5.397 1.00 97.25 105 LEU A O 1
ATOM 673 N N . ILE A 1 106 ? -4.583 17.336 -3.891 1.00 97.81 106 ILE A N 1
ATOM 674 C CA . ILE A 1 106 ? -3.688 17.678 -2.792 1.00 97.81 106 ILE A CA 1
ATOM 675 C C . ILE A 1 106 ? -2.825 16.455 -2.488 1.00 97.81 106 ILE A C 1
ATOM 677 O O . ILE A 1 106 ? -3.307 15.430 -2.003 1.00 97.81 106 ILE A O 1
ATOM 681 N N . GLY A 1 107 ? -1.536 16.582 -2.767 1.00 97.31 107 GLY A N 1
ATOM 682 C CA . GLY A 1 107 ? -0.549 15.536 -2.552 1.00 97.31 107 GLY A CA 1
ATOM 683 C C . GLY A 1 107 ? 0.636 15.712 -3.487 1.00 97.31 107 GLY A C 1
ATOM 684 O O . GLY A 1 107 ? 0.638 16.575 -4.366 1.00 97.31 107 GLY A O 1
ATOM 685 N N . ASN A 1 108 ? 1.640 14.872 -3.295 1.00 98.25 108 ASN A N 1
ATOM 686 C CA . ASN A 1 108 ? 2.840 14.841 -4.111 1.00 98.25 108 ASN A CA 1
ATOM 687 C C . ASN A 1 108 ? 2.819 13.611 -5.010 1.00 98.25 108 ASN A C 1
ATOM 689 O O . ASN A 1 108 ? 2.444 12.516 -4.587 1.00 98.25 108 ASN A O 1
ATOM 693 N N . GLY A 1 109 ? 3.200 13.790 -6.276 1.00 97.38 109 GLY A N 1
ATOM 694 C CA . GLY A 1 109 ? 3.492 12.644 -7.130 1.00 97.38 109 GLY A CA 1
ATOM 695 C C . GLY A 1 109 ? 4.688 11.889 -6.562 1.00 97.38 109 GLY A C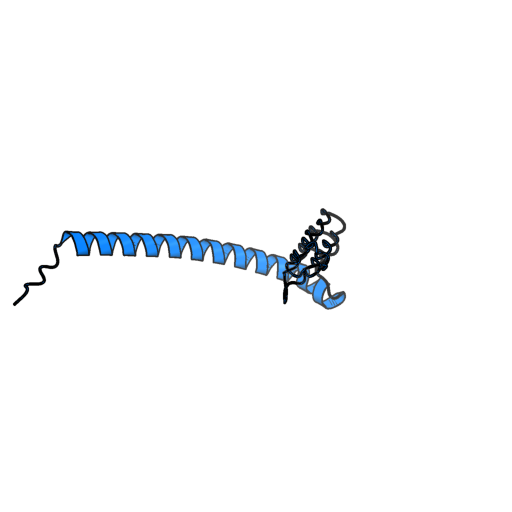 1
ATOM 696 O O . GLY A 1 109 ? 5.460 12.446 -5.780 1.00 97.38 109 GLY A O 1
ATOM 697 N N . ALA A 1 110 ? 4.839 10.634 -6.958 1.00 97.62 110 ALA A N 1
ATOM 698 C CA . ALA A 1 110 ? 6.008 9.863 -6.576 1.00 97.62 110 ALA A CA 1
ATOM 699 C C . ALA A 1 110 ? 6.959 9.668 -7.751 1.00 97.62 110 ALA A C 1
ATOM 701 O O . ALA A 1 110 ? 6.558 9.666 -8.919 1.00 97.62 110 ALA A O 1
ATOM 702 N N . ASP A 1 111 ? 8.227 9.474 -7.413 1.00 97.50 111 ASP A N 1
ATOM 703 C CA . ASP A 1 111 ? 9.271 9.188 -8.381 1.00 97.50 111 ASP A CA 1
ATOM 704 C C . ASP A 1 111 ? 9.188 7.738 -8.880 1.00 97.50 111 ASP A C 1
ATOM 706 O O . ASP A 1 111 ? 8.677 6.827 -8.216 1.00 97.50 111 ASP A O 1
ATOM 710 N N . GLY A 1 112 ? 9.711 7.516 -10.085 1.00 95.25 112 GLY A N 1
ATOM 711 C CA . GLY A 1 112 ? 10.043 6.168 -10.536 1.00 95.25 112 GLY A CA 1
ATOM 712 C C . GLY A 1 112 ? 11.300 5.653 -9.840 1.00 95.25 112 GLY A C 1
ATOM 713 O O . GLY A 1 112 ? 12.129 6.440 -9.387 1.00 95.25 112 GLY A O 1
ATOM 714 N N . ASN A 1 113 ? 11.467 4.333 -9.800 1.00 95.56 113 ASN A N 1
ATOM 715 C CA . ASN A 1 113 ? 12.681 3.718 -9.266 1.00 95.56 113 ASN A CA 1
ATOM 716 C C . ASN A 1 113 ? 13.638 3.269 -10.384 1.00 95.56 113 ASN A C 1
ATOM 718 O O . ASN A 1 113 ? 13.227 3.137 -11.541 1.00 95.56 113 ASN A O 1
ATOM 722 N N . PRO A 1 114 ? 14.930 3.048 -10.075 1.00 95.19 114 PRO A N 1
ATOM 723 C CA . PRO A 1 114 ? 15.922 2.679 -11.078 1.00 95.19 114 PRO A CA 1
ATOM 724 C C . PRO A 1 114 ? 15.616 1.362 -11.800 1.00 95.19 114 PRO A C 1
ATOM 726 O O . PRO A 1 114 ? 15.053 0.417 -11.238 1.00 95.19 114 PRO A O 1
ATOM 729 N N . GLY A 1 115 ? 16.061 1.293 -13.055 1.00 94.12 115 GLY A N 1
ATOM 730 C CA . GLY A 1 115 ? 16.211 0.032 -13.778 1.00 94.12 115 GLY A CA 1
ATOM 731 C C . GLY A 1 115 ? 17.558 -0.640 -13.510 1.00 94.12 115 GLY A C 1
ATOM 732 O O . GLY A 1 115 ? 18.396 -0.103 -12.779 1.00 94.12 115 GLY A O 1
ATOM 733 N N . LYS A 1 116 ? 17.806 -1.779 -14.165 1.00 93.56 116 LYS A N 1
ATOM 734 C CA . LYS A 1 116 ? 19.152 -2.366 -14.237 1.00 93.56 116 LYS A CA 1
ATOM 735 C C . LYS A 1 116 ? 19.783 -2.116 -15.589 1.00 93.56 116 LYS A C 1
ATOM 737 O O . LYS A 1 116 ? 19.180 -2.353 -16.632 1.00 93.56 116 LYS A O 1
ATOM 742 N N . LEU A 1 117 ? 21.030 -1.668 -15.537 1.00 84.75 117 LEU A N 1
ATOM 743 C CA . LEU A 1 117 ? 21.886 -1.590 -16.710 1.00 84.75 117 LEU A CA 1
ATOM 744 C C . LEU A 1 117 ? 22.245 -3.003 -17.201 1.00 84.75 117 LEU A C 1
ATOM 746 O O . LEU A 1 117 ? 22.156 -3.965 -16.433 1.00 84.75 117 LEU A O 1
ATOM 750 N N . GLY A 1 118 ? 22.578 -3.071 -18.492 1.00 77.50 118 GLY A N 1
ATOM 751 C CA . GLY A 1 118 ? 22.948 -4.268 -19.253 1.00 77.50 118 GLY A CA 1
ATOM 752 C C . GLY A 1 118 ? 24.063 -5.078 -18.618 1.00 77.50 118 GLY A C 1
ATOM 753 O O . GLY A 1 118 ? 25.111 -4.455 -18.341 1.00 77.50 118 GLY A O 1
#